Protein AF-A0A1Z8VVS9-F1 (afdb_monomer)

Mean predicted aligned error: 5.27 Å

pLDDT: mean 84.14, std 7.89, range [54.28, 93.44]

Nearest PDB structures (foldseek):
  7ld0-assembly1_A  TM=5.505E-01  e=6.808E-02  Homo sapiens
  7cs7-assembly3_E  TM=4.249E-01  e=2.122E-01  Isatis tinctoria
  7cs6-assembly2_F  TM=3.801E-01  e=6.616E-01  Isatis tinctoria
  7o1s-assembly1_A  TM=5.702E-01  e=3.210E+00  Thermotoga maritima MSB8
  3iix-assembly1_A  TM=5.696E-01  e=4.689E+00  Thermotoga maritima MSB8

Solvent-accessible surface area (backbone atoms only — not com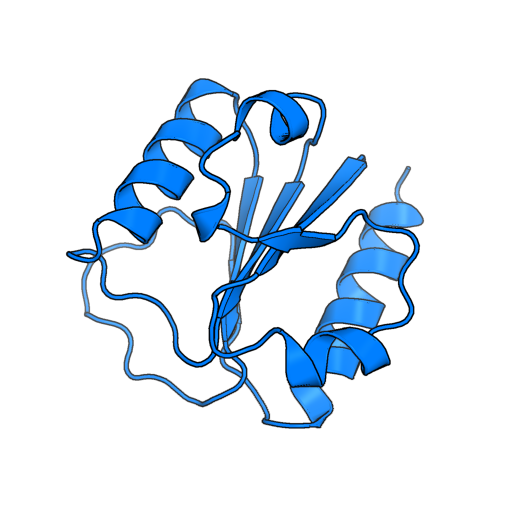parable to full-atom values): 6448 Å² total; per-residue (Å²): 83,42,55,35,37,36,31,36,85,85,34,61,80,65,52,74,73,42,80,69,90,54,54,74,45,56,61,85,71,71,66,62,75,82,53,68,85,30,50,32,38,37,41,39,27,45,46,68,74,53,86,83,37,69,67,54,48,51,52,50,55,51,27,62,76,64,72,26,46,37,34,40,35,14,30,34,72,57,87,75,68,95,65,85,76,90,47,84,40,77,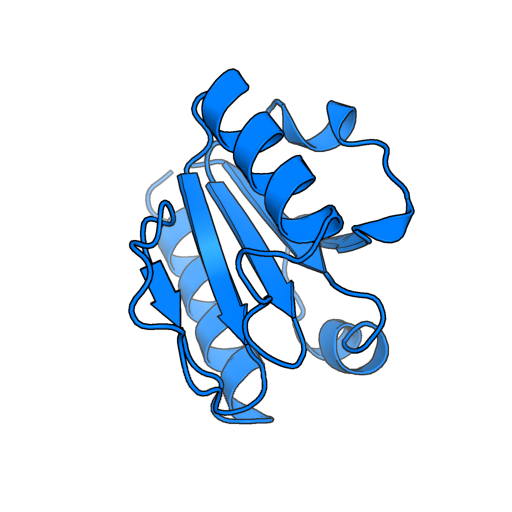43,70,18,60,48,84,52,30,46,57,53,51,43,50,52,54,52,55,48,51,67,70,91

Sequence (113 aa):
MSIAVLIGKNVKGDIT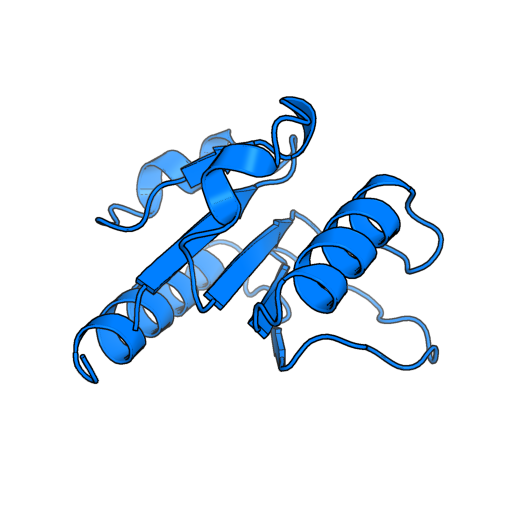KLKTNAPILEIEKKDFSKFKTYSVLILLTKKILSRKNTDYKKVLLFTKKNNIKLIEVAFEKSNISQEKSFSEAIIHGFESNTLKVIKKIIRDLEIYK

Foldseek 3Di:
DAEAEEEEPVCVVVVVPLPDPHHYYYLVVVPCVVCLPGQEYEYEYQEFDAPPDPSVVVVVVSCVVSVHAYEYEHQAAYDHDPDDDPHPYYHHHPHNCSSVVVSVVRVVVVVVD

Secondary structure (DSSP, 8-state):
--EEEEE-GGGHHHHTTS--SS-EEEGGG--GGGGTT-SEEEEEESSPPPTT-HHHHHHHHHHHHTT-EEEEEESS--PPPSSPP-SSEEE---GGGHHHHHHHHHHHHHHT-

Radius of gyration: 12.96 Å; Cα contacts (8 Å, |Δi|>4): 184; chains: 1; bounding box: 32×28×30 Å

Structure (mmCIF, N/CA/C/O backbone):
data_AF-A0A1Z8VVS9-F1
#
_entry.id   AF-A0A1Z8VVS9-F1
#
loop_
_atom_site.group_PDB
_atom_site.id
_atom_site.type_symbol
_atom_site.label_atom_id
_atom_site.label_alt_id
_atom_site.label_comp_id
_atom_site.label_asym_id
_atom_site.label_entity_id
_atom_site.label_seq_id
_atom_site.pdbx_PDB_ins_code
_atom_site.Cartn_x
_atom_site.Cartn_y
_atom_site.Cartn_z
_atom_site.occupancy
_atom_site.B_iso_or_equiv
_atom_site.auth_seq_id
_atom_site.auth_comp_id
_atom_site.auth_asym_id
_atom_site.auth_atom_id
_atom_site.pdbx_PDB_model_num
ATOM 1 N N . MET A 1 1 ? -14.051 -9.143 -3.418 1.00 77.56 1 MET A N 1
ATOM 2 C CA . MET A 1 1 ? -13.414 -8.169 -2.489 1.00 77.56 1 MET A CA 1
ATOM 3 C C . MET A 1 1 ? -13.380 -6.750 -3.074 1.00 77.56 1 MET A C 1
ATOM 5 O O . MET A 1 1 ? -13.346 -6.604 -4.292 1.00 77.56 1 MET A O 1
ATOM 9 N N . SER A 1 2 ? -13.401 -5.706 -2.234 1.00 87.31 2 SER A N 1
ATOM 10 C CA . SER A 1 2 ? -13.219 -4.293 -2.631 1.00 87.31 2 SER A CA 1
ATOM 11 C C . SER A 1 2 ? -11.788 -3.826 -2.331 1.00 87.31 2 SER A C 1
ATOM 13 O O . SER A 1 2 ? -11.267 -4.078 -1.239 1.00 87.31 2 SER A O 1
ATOM 15 N N . ILE A 1 3 ? -11.147 -3.162 -3.300 1.00 90.31 3 ILE A N 1
ATOM 16 C CA . ILE A 1 3 ? -9.721 -2.798 -3.257 1.00 90.31 3 ILE A CA 1
ATOM 17 C C . ILE A 1 3 ? -9.557 -1.307 -3.532 1.00 90.31 3 ILE A C 1
ATOM 19 O O . ILE A 1 3 ? -10.179 -0.790 -4.456 1.00 90.31 3 ILE A O 1
ATOM 23 N N . ALA A 1 4 ? -8.694 -0.638 -2.773 1.00 90.81 4 ALA A N 1
ATOM 24 C CA . ALA A 1 4 ? -8.240 0.718 -3.067 1.00 90.81 4 ALA A CA 1
ATOM 25 C C . ALA A 1 4 ? -6.709 0.782 -3.114 1.00 90.81 4 ALA A C 1
ATOM 27 O O . ALA A 1 4 ? -6.017 0.043 -2.406 1.00 90.81 4 ALA A O 1
ATOM 28 N N . VAL A 1 5 ? -6.178 1.689 -3.934 1.00 90.94 5 VAL A N 1
ATOM 29 C CA . VAL A 1 5 ? -4.741 1.956 -4.037 1.00 90.94 5 VAL A CA 1
ATOM 30 C C . VAL A 1 5 ? -4.438 3.298 -3.384 1.00 90.94 5 VAL A C 1
ATOM 32 O O . VAL A 1 5 ? -4.951 4.340 -3.790 1.00 90.94 5 VAL A O 1
ATOM 35 N N . LEU A 1 6 ? -3.577 3.277 -2.374 1.00 90.62 6 LEU A N 1
ATOM 36 C CA . LEU A 1 6 ? -3.066 4.457 -1.697 1.00 90.62 6 LEU A CA 1
ATOM 37 C C . LEU A 1 6 ? -1.651 4.745 -2.192 1.00 90.62 6 LEU A C 1
ATOM 39 O O . LEU A 1 6 ? -0.763 3.917 -2.020 1.00 90.62 6 LEU A O 1
ATOM 43 N N . ILE A 1 7 ? -1.420 5.914 -2.781 1.00 90.31 7 ILE A N 1
ATOM 44 C CA . ILE A 1 7 ? -0.116 6.287 -3.333 1.00 90.31 7 ILE A CA 1
ATOM 45 C C . ILE A 1 7 ? 0.618 7.299 -2.456 1.00 90.31 7 ILE A C 1
ATOM 47 O O . ILE A 1 7 ? 0.037 8.259 -1.940 1.00 90.31 7 ILE A O 1
ATOM 51 N N . GLY A 1 8 ? 1.929 7.102 -2.329 1.00 85.12 8 GLY A N 1
ATOM 52 C CA . GLY A 1 8 ? 2.845 8.127 -1.843 1.00 85.12 8 GLY A CA 1
ATOM 53 C C . GLY A 1 8 ? 3.091 9.220 -2.889 1.00 85.12 8 GLY A C 1
ATOM 54 O O . GLY A 1 8 ? 2.991 8.983 -4.094 1.00 85.12 8 GLY A O 1
ATOM 55 N N . LYS A 1 9 ? 3.489 10.415 -2.434 1.00 76.25 9 LYS A N 1
ATOM 56 C CA . LYS A 1 9 ? 3.793 11.587 -3.284 1.00 76.25 9 LYS A CA 1
ATOM 57 C C . LYS A 1 9 ? 4.723 11.265 -4.457 1.00 76.25 9 LYS A C 1
ATOM 59 O O . LYS A 1 9 ? 4.499 11.680 -5.589 1.00 76.25 9 LYS A O 1
ATOM 64 N N . ASN A 1 10 ? 5.743 10.461 -4.176 1.00 75.69 10 ASN A N 1
ATOM 65 C CA . ASN A 1 10 ? 6.864 10.199 -5.076 1.00 75.69 10 ASN A CA 1
ATOM 66 C C . ASN A 1 10 ? 6.543 9.208 -6.205 1.00 75.69 10 ASN A C 1
ATOM 68 O O . ASN A 1 10 ? 7.458 8.776 -6.895 1.00 75.69 10 ASN A O 1
ATOM 72 N N . VAL A 1 11 ? 5.278 8.808 -6.355 1.00 80.56 11 VAL A N 1
ATOM 73 C CA . VAL A 1 11 ? 4.854 7.747 -7.284 1.00 80.56 11 VAL A CA 1
ATOM 74 C C . VAL A 1 11 ? 3.687 8.165 -8.180 1.00 80.56 11 VAL A C 1
ATOM 76 O O . VAL A 1 11 ? 3.191 7.392 -9.000 1.00 80.56 11 VAL A O 1
ATOM 79 N N . LYS A 1 12 ? 3.231 9.413 -8.033 1.00 73.94 12 LYS A N 1
ATOM 80 C CA . LYS A 1 12 ? 2.061 9.949 -8.731 1.00 73.94 12 LYS A CA 1
ATOM 81 C C . LYS A 1 12 ? 2.244 10.014 -10.250 1.00 73.94 12 LYS A C 1
ATOM 83 O O . LYS A 1 12 ? 1.276 9.828 -10.974 1.00 73.94 12 LYS A O 1
ATOM 88 N N . GLY A 1 13 ? 3.465 10.236 -10.739 1.00 71.12 13 GLY A N 1
ATOM 89 C CA . GLY A 1 13 ? 3.751 10.232 -12.179 1.00 71.12 13 GLY A CA 1
ATOM 90 C C . GLY A 1 13 ? 3.572 8.847 -12.806 1.00 71.12 13 GLY A C 1
ATOM 91 O O . GLY A 1 13 ? 2.919 8.705 -13.841 1.00 71.12 13 GLY A O 1
ATOM 92 N N . ASP A 1 14 ? 4.075 7.810 -12.135 1.00 75.62 14 ASP A N 1
ATOM 93 C CA . ASP A 1 14 ? 4.062 6.435 -12.643 1.00 75.62 14 ASP A CA 1
ATOM 94 C C . ASP A 1 14 ? 2.675 5.788 -12.592 1.00 75.62 14 ASP A C 1
ATOM 96 O O . ASP A 1 14 ? 2.348 4.948 -13.433 1.00 75.62 14 ASP A O 1
ATOM 100 N N . ILE A 1 15 ? 1.819 6.209 -11.652 1.00 79.06 15 ILE A N 1
ATOM 101 C CA . ILE A 1 15 ? 0.499 5.595 -11.453 1.00 79.06 15 ILE A CA 1
ATOM 102 C C . ILE A 1 15 ? -0.451 5.775 -12.638 1.00 79.06 15 ILE A C 1
ATOM 104 O O . ILE A 1 15 ? -1.330 4.942 -12.854 1.00 79.06 15 ILE A O 1
ATOM 108 N N . THR A 1 16 ? -0.254 6.824 -13.440 1.00 71.69 16 THR A N 1
ATOM 109 C CA . THR A 1 16 ? -1.054 7.100 -14.646 1.00 71.69 16 THR A CA 1
ATOM 110 C C . THR A 1 16 ? -1.047 5.921 -15.627 1.00 71.69 16 THR A C 1
ATOM 112 O O . THR A 1 16 ? -2.005 5.710 -16.370 1.00 71.69 16 THR A O 1
ATOM 115 N N . LYS A 1 17 ? -0.002 5.085 -15.577 1.00 76.44 17 LYS A N 1
ATOM 116 C CA . LYS A 1 17 ? 0.171 3.895 -16.418 1.00 76.44 17 LYS A CA 1
ATOM 117 C C . LYS A 1 17 ? -0.520 2.640 -15.866 1.00 76.44 17 LYS A C 1
ATOM 119 O O . LYS A 1 17 ? -0.645 1.664 -16.604 1.00 76.44 17 LYS A O 1
ATOM 124 N N . LEU A 1 18 ? -0.980 2.636 -14.607 1.00 80.56 18 LEU A N 1
ATOM 125 C CA . LEU A 1 18 ? -1.537 1.444 -13.951 1.00 80.56 18 LEU A CA 1
ATOM 126 C C . LEU A 1 18 ? -2.840 0.956 -14.613 1.00 80.56 18 LEU A C 1
ATOM 128 O O . LEU A 1 18 ? -3.075 -0.250 -14.632 1.00 80.56 18 LEU A O 1
ATOM 132 N N . LYS A 1 19 ? -3.644 1.867 -15.195 1.00 78.00 19 LYS A N 1
ATOM 133 C CA . LYS A 1 19 ? -4.925 1.583 -15.882 1.00 78.00 19 LYS A CA 1
ATOM 134 C C . LYS A 1 19 ? -5.751 0.515 -15.140 1.00 78.00 19 LYS A C 1
ATOM 136 O O . LYS A 1 19 ? -5.849 -0.627 -15.595 1.00 78.00 19 LYS A O 1
ATOM 141 N N . THR A 1 20 ? -6.285 0.896 -13.981 1.00 81.38 20 THR A N 1
ATOM 142 C CA . THR A 1 20 ? -7.052 0.033 -13.072 1.00 81.38 20 THR A CA 1
ATOM 143 C C . THR A 1 20 ? -8.410 0.651 -12.744 1.00 81.38 20 THR A C 1
ATOM 145 O O . THR A 1 20 ? -8.538 1.874 -12.741 1.00 81.38 20 THR A O 1
ATOM 148 N N . ASN A 1 21 ? -9.397 -0.197 -12.448 1.00 81.31 21 ASN A N 1
ATOM 149 C CA . ASN A 1 21 ? -10.713 0.218 -11.955 1.00 81.31 21 ASN A CA 1
ATOM 150 C C . ASN A 1 21 ? -10.706 0.484 -10.442 1.00 81.31 21 ASN A C 1
ATOM 152 O O . ASN A 1 21 ? -11.637 1.094 -9.919 1.00 81.31 21 ASN A O 1
ATOM 156 N N . ALA A 1 22 ? -9.656 0.049 -9.738 1.00 86.19 22 ALA A N 1
ATOM 157 C CA . ALA A 1 22 ? -9.501 0.345 -8.325 1.00 86.19 22 ALA A CA 1
ATOM 158 C C . ALA A 1 22 ? -9.253 1.852 -8.122 1.00 86.19 22 ALA A C 1
ATOM 160 O O . ALA A 1 22 ? -8.392 2.431 -8.793 1.00 86.19 22 ALA A O 1
ATOM 161 N N . PRO A 1 23 ? -9.951 2.497 -7.178 1.00 87.25 23 PRO A N 1
ATOM 162 C CA . PRO A 1 23 ? -9.749 3.903 -6.884 1.00 87.25 23 PRO A CA 1
ATOM 163 C C . PRO A 1 23 ? -8.336 4.149 -6.363 1.00 87.25 23 PRO A C 1
ATOM 165 O O . PRO A 1 23 ? -7.845 3.453 -5.470 1.00 87.25 23 PRO A O 1
ATOM 168 N N . ILE A 1 24 ? -7.701 5.174 -6.927 1.00 87.31 24 ILE A N 1
ATOM 169 C CA . ILE A 1 24 ? -6.361 5.626 -6.565 1.00 87.31 24 ILE A CA 1
ATOM 170 C C . ILE A 1 24 ? -6.489 6.920 -5.770 1.00 87.31 24 ILE A C 1
ATOM 172 O O . ILE A 1 24 ? -7.095 7.888 -6.233 1.00 87.31 24 ILE A O 1
ATOM 176 N N . LEU A 1 25 ? -5.885 6.957 -4.587 1.00 83.69 25 LEU A N 1
ATOM 177 C CA . LEU A 1 25 ? -5.905 8.117 -3.704 1.00 83.69 25 LEU A CA 1
ATOM 178 C C . LEU A 1 25 ? -4.511 8.415 -3.153 1.00 83.69 25 LEU A C 1
ATOM 180 O O . LEU A 1 25 ? -3.707 7.518 -2.938 1.00 83.69 25 LEU A O 1
ATOM 184 N N . GLU A 1 26 ? -4.231 9.688 -2.894 1.00 85.00 26 GLU A N 1
ATOM 185 C CA . GLU A 1 26 ? -2.949 10.145 -2.350 1.00 85.00 26 GLU A CA 1
ATOM 186 C C . GLU A 1 26 ? -2.969 10.157 -0.819 1.00 85.00 26 GLU A C 1
ATOM 188 O O . GLU A 1 26 ? -3.887 10.715 -0.213 1.00 85.00 26 GLU A O 1
ATOM 193 N N . ILE A 1 27 ? -1.914 9.624 -0.193 1.00 81.38 27 ILE A N 1
ATOM 194 C CA . ILE A 1 27 ? -1.755 9.592 1.272 1.00 81.38 27 ILE A CA 1
ATOM 195 C C . ILE A 1 27 ? -1.774 10.990 1.912 1.00 81.38 27 ILE A C 1
ATOM 197 O O . ILE A 1 27 ? -2.263 11.166 3.028 1.00 81.38 27 ILE A O 1
ATOM 201 N N . GLU A 1 28 ? -1.308 12.006 1.180 1.00 73.31 28 GLU A N 1
ATOM 202 C CA . GLU A 1 28 ? -1.209 13.394 1.649 1.00 73.31 28 GLU A CA 1
ATOM 203 C C . GLU A 1 28 ? -2.569 14.070 1.830 1.00 73.31 28 GLU A C 1
ATOM 205 O O . GLU A 1 28 ? -2.689 14.996 2.632 1.00 73.31 28 GLU A O 1
ATOM 210 N N . LYS A 1 29 ? -3.611 13.587 1.140 1.00 73.69 29 LYS A N 1
ATOM 211 C CA . LYS A 1 29 ? -4.955 14.163 1.253 1.00 73.69 29 LYS A CA 1
ATOM 212 C C . LYS A 1 29 ? -5.591 13.900 2.622 1.00 73.69 29 LYS A C 1
ATOM 214 O O . LYS A 1 29 ? -6.618 14.505 2.901 1.00 73.69 29 LYS A O 1
ATOM 219 N N . LYS A 1 30 ? -4.984 13.041 3.466 1.00 67.44 30 LYS A N 1
ATOM 220 C CA . LYS A 1 30 ? -5.314 12.736 4.882 1.00 67.44 30 LYS A CA 1
ATOM 221 C C . LYS A 1 30 ? -6.771 12.356 5.183 1.00 67.44 30 LYS A C 1
ATOM 223 O O . LYS A 1 30 ? -7.093 12.027 6.321 1.00 67.44 30 LYS A O 1
ATOM 228 N N . ASP A 1 31 ? -7.636 12.338 4.182 1.00 76.25 31 ASP A N 1
ATOM 229 C CA . ASP A 1 31 ? -9.020 11.924 4.286 1.00 76.25 31 ASP A CA 1
ATOM 230 C C . ASP A 1 31 ? -9.117 10.409 4.110 1.00 76.25 31 ASP A C 1
ATOM 232 O O . ASP A 1 31 ? -9.428 9.886 3.037 1.00 76.25 31 ASP A O 1
ATOM 236 N N . PHE A 1 32 ? -8.817 9.690 5.195 1.00 76.69 32 PHE A N 1
ATOM 237 C CA . PHE A 1 32 ? -8.914 8.237 5.196 1.00 76.69 32 PHE A CA 1
ATOM 238 C C . PHE A 1 32 ? -10.367 7.727 5.263 1.00 76.69 32 PHE A C 1
ATOM 240 O O . PHE A 1 32 ? -10.615 6.529 5.140 1.00 76.69 32 PHE A O 1
ATOM 247 N N . SER A 1 33 ? -11.355 8.609 5.450 1.00 78.31 33 SER A N 1
ATOM 248 C CA . SER A 1 33 ? -12.759 8.201 5.588 1.00 78.31 33 SER A CA 1
ATOM 249 C C . SER A 1 33 ? -13.269 7.462 4.348 1.00 78.31 33 SER A C 1
ATOM 251 O O . SER A 1 33 ? -14.015 6.489 4.468 1.00 78.31 33 SER A O 1
ATOM 253 N N . LYS A 1 34 ? -12.758 7.850 3.176 1.00 77.75 34 LYS A N 1
ATOM 254 C CA . LYS A 1 34 ? -13.073 7.255 1.878 1.00 77.75 34 LYS A CA 1
ATOM 255 C C . LYS A 1 34 ? -12.635 5.802 1.748 1.00 77.75 34 LYS A C 1
ATOM 257 O O . LYS A 1 34 ? -13.155 5.126 0.877 1.00 77.75 34 LYS A O 1
ATOM 262 N N . PHE A 1 35 ? -11.729 5.303 2.593 1.00 80.06 35 PHE A N 1
ATOM 263 C CA . PHE A 1 35 ? -11.231 3.925 2.497 1.00 80.06 35 PHE A CA 1
ATOM 264 C C . PHE A 1 35 ? -11.974 2.930 3.398 1.00 80.06 35 PHE A C 1
ATOM 266 O O . PHE A 1 35 ? -11.696 1.737 3.331 1.00 80.06 35 PHE A O 1
ATOM 273 N N . LYS A 1 36 ? -12.911 3.385 4.242 1.00 82.31 36 LYS A N 1
ATOM 274 C CA . LYS A 1 36 ? -13.575 2.522 5.239 1.00 82.31 36 LYS A CA 1
ATOM 275 C C . LYS A 1 36 ? -14.381 1.374 4.628 1.00 82.31 36 LYS A C 1
ATOM 277 O O . LYS A 1 36 ? -14.605 0.374 5.292 1.00 82.31 36 LYS A O 1
ATOM 282 N N . THR A 1 37 ? -14.826 1.523 3.384 1.00 86.12 37 THR A N 1
ATOM 283 C CA . THR A 1 37 ? -15.631 0.525 2.667 1.00 86.12 37 THR A CA 1
ATOM 284 C C . THR A 1 37 ? -14.784 -0.515 1.922 1.00 86.12 37 THR A C 1
ATOM 286 O O . THR A 1 37 ? -15.334 -1.428 1.300 1.00 86.12 37 THR A O 1
ATOM 289 N N . TYR A 1 38 ? -13.451 -0.396 1.959 1.00 89.38 38 TYR A N 1
ATOM 290 C CA . TYR A 1 38 ? -12.547 -1.285 1.232 1.00 89.38 38 TYR A CA 1
ATOM 291 C C . TYR A 1 38 ? -12.010 -2.388 2.132 1.00 89.38 38 TYR A C 1
ATOM 293 O O . TYR A 1 38 ? -11.504 -2.127 3.215 1.00 89.38 38 TYR A O 1
ATOM 301 N N . SER A 1 39 ? -12.073 -3.626 1.646 1.00 90.88 39 SER A N 1
ATOM 302 C CA . SER A 1 39 ? -11.532 -4.794 2.353 1.00 90.88 39 SER A CA 1
ATOM 303 C C . SER A 1 39 ? -10.005 -4.908 2.266 1.00 90.88 39 SER A C 1
ATOM 305 O O . SER A 1 39 ? -9.375 -5.496 3.146 1.00 90.88 39 SER A O 1
ATOM 307 N N . VAL A 1 40 ? -9.405 -4.350 1.207 1.00 92.31 40 VAL A N 1
ATOM 308 C CA . VAL A 1 40 ? -7.961 -4.390 0.945 1.00 92.31 40 VAL A CA 1
ATOM 309 C C . VAL A 1 40 ? -7.465 -3.003 0.551 1.00 92.31 40 VAL A C 1
ATOM 311 O O . VAL A 1 40 ? -8.049 -2.340 -0.310 1.00 92.31 40 VAL A O 1
ATOM 314 N N . LEU A 1 41 ? -6.350 -2.590 1.147 1.00 92.88 41 LEU A N 1
ATOM 315 C CA . LEU A 1 41 ? -5.624 -1.377 0.804 1.00 92.88 41 LEU A CA 1
ATOM 316 C C . LEU A 1 41 ? -4.227 -1.739 0.295 1.00 92.88 41 LEU A C 1
ATOM 318 O O . LEU A 1 41 ? -3.444 -2.372 1.004 1.00 92.88 41 LEU A O 1
ATOM 322 N N . ILE A 1 42 ? -3.905 -1.302 -0.920 1.00 92.88 42 ILE A N 1
ATOM 323 C CA . ILE A 1 42 ? -2.560 -1.418 -1.487 1.00 92.88 42 ILE A CA 1
ATOM 324 C C . ILE A 1 42 ? -1.843 -0.089 -1.260 1.00 92.88 42 ILE A C 1
ATOM 326 O O . ILE A 1 42 ? -2.185 0.909 -1.891 1.00 92.88 42 ILE A O 1
ATOM 330 N N . LEU A 1 43 ? -0.855 -0.063 -0.367 1.00 92.44 43 LEU A N 1
ATOM 331 C CA . LEU A 1 43 ? 0.016 1.089 -0.162 1.00 92.44 43 LEU A CA 1
ATOM 332 C C . LEU A 1 43 ? 1.182 1.021 -1.144 1.00 92.44 43 LEU A C 1
ATOM 334 O O . LEU A 1 43 ? 2.063 0.175 -1.015 1.00 92.44 43 LEU A O 1
ATOM 338 N N . LEU A 1 44 ? 1.189 1.940 -2.099 1.00 91.12 44 LEU A N 1
ATOM 339 C CA . LEU A 1 44 ? 2.178 2.024 -3.155 1.00 91.12 44 LEU A CA 1
ATOM 340 C C . LEU A 1 44 ? 3.106 3.219 -2.951 1.00 91.12 44 LEU A C 1
ATOM 342 O O . LEU A 1 44 ? 2.698 4.383 -3.016 1.00 91.12 44 LEU A O 1
ATOM 346 N N . THR A 1 45 ? 4.382 2.932 -2.734 1.00 90.81 45 THR A N 1
ATOM 347 C CA . THR A 1 45 ? 5.418 3.936 -2.483 1.00 90.81 45 THR A CA 1
ATOM 348 C C . THR A 1 45 ? 6.638 3.711 -3.373 1.00 90.81 45 THR A C 1
ATOM 350 O O . THR A 1 45 ? 6.779 2.687 -4.033 1.00 90.81 45 THR A O 1
ATOM 353 N N . LYS A 1 46 ? 7.546 4.690 -3.428 1.00 89.19 46 LYS A N 1
ATOM 354 C CA . LYS A 1 46 ? 8.804 4.533 -4.173 1.00 89.19 46 LYS A CA 1
ATOM 355 C C . LYS A 1 46 ? 9.678 3.451 -3.530 1.00 89.19 46 LYS A C 1
ATOM 357 O O . LYS A 1 46 ? 10.087 2.508 -4.191 1.00 89.19 46 LYS A O 1
ATOM 362 N N . LYS A 1 47 ? 9.874 3.558 -2.216 1.00 90.25 47 LYS A N 1
ATOM 363 C CA . LYS A 1 47 ? 10.524 2.569 -1.347 1.00 90.25 47 LYS A CA 1
ATOM 364 C C . LYS A 1 47 ? 9.578 2.179 -0.222 1.00 90.25 47 LYS A C 1
ATOM 366 O O . LYS A 1 47 ? 8.706 2.980 0.127 1.00 90.25 47 LYS A O 1
ATOM 371 N N . ILE A 1 48 ? 9.762 0.998 0.364 1.00 90.12 48 ILE A N 1
ATOM 372 C CA . ILE A 1 48 ? 8.996 0.582 1.548 1.00 90.12 48 ILE A CA 1
ATOM 373 C C . ILE A 1 48 ? 9.205 1.621 2.651 1.00 90.12 48 ILE A C 1
ATOM 375 O O . ILE A 1 48 ? 10.336 2.028 2.929 1.00 90.12 48 ILE A O 1
ATOM 379 N N . LEU A 1 49 ? 8.108 2.101 3.239 1.00 88.50 49 LEU A N 1
ATOM 380 C CA . LEU A 1 49 ? 8.186 3.139 4.258 1.00 88.50 49 LEU A CA 1
ATOM 381 C C . LEU A 1 49 ? 8.793 2.569 5.541 1.00 88.50 49 LEU A C 1
ATOM 383 O O . LEU A 1 49 ? 8.409 1.500 6.018 1.00 88.50 49 LEU A O 1
ATOM 387 N N . SER A 1 50 ? 9.714 3.329 6.137 1.00 87.88 50 SER A N 1
ATOM 388 C CA . SER A 1 50 ? 10.231 3.024 7.471 1.00 87.88 50 SER A CA 1
ATOM 389 C C . SER A 1 50 ? 9.080 2.909 8.471 1.00 87.88 50 SER A C 1
ATOM 391 O O . SER A 1 50 ? 8.143 3.707 8.438 1.00 87.88 50 SER A O 1
ATOM 393 N N . ARG A 1 51 ? 9.182 1.992 9.436 1.00 88.12 51 ARG A N 1
ATOM 394 C CA . ARG A 1 51 ? 8.172 1.852 10.498 1.00 88.12 51 ARG A CA 1
ATOM 395 C C . ARG A 1 51 ? 8.094 3.082 11.408 1.00 88.12 51 ARG A C 1
ATOM 397 O O . ARG A 1 51 ? 7.076 3.310 12.061 1.00 88.12 51 ARG A O 1
ATOM 404 N N . LYS A 1 52 ? 9.133 3.928 11.405 1.00 87.81 52 LYS A N 1
ATOM 405 C CA . LYS A 1 52 ? 9.145 5.233 12.083 1.00 87.81 52 LYS A CA 1
ATOM 406 C C . LYS A 1 52 ? 8.396 6.325 11.306 1.00 87.81 52 LYS A C 1
ATOM 408 O O . LYS A 1 52 ? 8.052 7.338 11.910 1.00 87.81 52 LYS A O 1
ATOM 413 N N . ASN A 1 53 ? 8.114 6.124 10.015 1.00 88.38 53 ASN A N 1
ATOM 414 C CA . ASN A 1 53 ? 7.420 7.098 9.173 1.00 88.38 53 ASN A CA 1
ATOM 415 C C . ASN A 1 53 ? 6.000 7.371 9.702 1.00 88.38 53 ASN A C 1
ATOM 417 O O . ASN A 1 53 ? 5.228 6.454 9.993 1.00 88.38 53 ASN A O 1
ATOM 421 N N . THR A 1 54 ? 5.658 8.650 9.839 1.00 88.56 54 THR A N 1
ATOM 422 C CA . THR A 1 54 ? 4.385 9.097 10.416 1.00 88.56 54 THR A CA 1
ATOM 423 C C . THR A 1 54 ? 3.186 8.723 9.554 1.00 88.56 54 THR A C 1
ATOM 425 O O . THR A 1 54 ? 2.143 8.364 10.098 1.00 88.56 54 THR A O 1
ATOM 428 N N . ASP A 1 55 ? 3.316 8.756 8.232 1.00 87.94 55 ASP A N 1
ATOM 429 C CA . ASP A 1 55 ? 2.227 8.400 7.325 1.00 87.94 55 ASP A CA 1
ATOM 430 C C . ASP A 1 55 ? 2.004 6.888 7.282 1.00 87.94 55 ASP A C 1
ATOM 432 O O . ASP A 1 55 ? 0.856 6.451 7.336 1.00 87.94 55 ASP A O 1
ATOM 436 N N . TYR A 1 56 ? 3.074 6.086 7.336 1.00 88.94 56 TYR A N 1
ATOM 437 C CA . TYR A 1 56 ? 2.954 4.637 7.534 1.00 88.94 56 TYR A CA 1
ATOM 438 C C . TYR A 1 56 ? 2.183 4.307 8.819 1.00 88.94 56 TYR A C 1
ATOM 440 O O . TYR A 1 56 ? 1.226 3.534 8.788 1.00 88.94 56 TYR A O 1
ATOM 448 N N . LYS A 1 57 ? 2.540 4.938 9.946 1.00 90.00 57 LYS A N 1
ATOM 449 C CA . LYS A 1 57 ? 1.843 4.729 11.226 1.00 90.00 57 LYS A CA 1
ATOM 450 C C . LYS A 1 57 ? 0.357 5.081 11.142 1.00 90.00 57 LYS A C 1
ATOM 452 O O . LYS A 1 57 ? -0.463 4.344 11.682 1.00 90.00 57 LYS A O 1
ATOM 457 N N . LYS A 1 58 ? -0.003 6.171 10.456 1.00 89.88 58 LYS A N 1
ATOM 458 C CA . LYS A 1 58 ? -1.412 6.557 10.255 1.00 89.88 58 LYS A CA 1
ATOM 459 C C . LYS A 1 58 ? -2.168 5.529 9.425 1.00 89.88 58 LYS A C 1
ATOM 461 O O . LYS A 1 58 ? -3.257 5.131 9.829 1.00 89.88 58 LYS A O 1
ATOM 466 N N . VAL A 1 59 ? -1.590 5.090 8.305 1.00 90.69 59 VAL A N 1
ATOM 467 C CA . VAL A 1 59 ? -2.192 4.053 7.454 1.00 90.69 59 VAL A CA 1
ATOM 468 C C . VAL A 1 59 ? -2.401 2.782 8.260 1.00 90.69 59 VAL A C 1
ATOM 470 O O . VAL A 1 59 ? -3.501 2.248 8.265 1.00 90.69 59 VAL A O 1
ATOM 473 N N . LEU A 1 60 ? -1.388 2.357 9.012 1.00 90.75 60 LEU A N 1
ATOM 474 C CA . LEU A 1 60 ? -1.458 1.156 9.830 1.00 90.75 60 LEU A CA 1
ATOM 475 C C . LEU A 1 60 ? -2.533 1.236 10.924 1.00 90.75 60 LEU A C 1
ATOM 477 O O . LEU A 1 60 ? -3.283 0.285 11.133 1.00 90.75 60 LEU A O 1
ATOM 481 N N . LEU A 1 61 ? -2.607 2.357 11.644 1.00 90.56 61 LEU A N 1
ATOM 482 C CA . LEU A 1 61 ? -3.643 2.571 12.659 1.00 90.56 61 LEU A CA 1
ATOM 483 C C . LEU A 1 61 ? -5.036 2.548 12.027 1.00 90.56 61 LEU A C 1
ATOM 485 O O . LEU A 1 61 ? -5.958 1.944 12.576 1.00 90.56 61 LEU A O 1
ATOM 489 N N . PHE A 1 62 ? -5.179 3.181 10.863 1.00 91.00 62 PHE A N 1
ATOM 490 C CA . PHE A 1 62 ? -6.432 3.212 10.128 1.00 91.00 62 PHE A CA 1
ATOM 491 C C . PHE A 1 62 ? -6.855 1.817 9.654 1.00 91.00 62 PHE A C 1
ATOM 493 O O . PHE A 1 62 ? -8.000 1.426 9.886 1.00 91.00 62 PHE A O 1
ATOM 500 N N . THR A 1 63 ? -5.956 1.049 9.035 1.00 91.94 63 THR A N 1
ATOM 501 C CA . THR A 1 63 ? -6.282 -0.286 8.523 1.00 91.94 63 THR A CA 1
ATOM 502 C C . THR A 1 63 ? -6.630 -1.246 9.652 1.00 91.94 63 THR A C 1
ATOM 504 O O . THR A 1 63 ? -7.662 -1.908 9.578 1.00 91.94 63 THR A O 1
ATOM 507 N N . LYS A 1 64 ? -5.869 -1.233 10.755 1.00 91.12 64 LYS A N 1
ATOM 508 C CA . LYS A 1 64 ? -6.180 -2.031 11.954 1.00 91.12 64 LYS A CA 1
ATOM 509 C C . LYS A 1 64 ? -7.546 -1.693 12.544 1.00 91.12 64 LYS A C 1
ATOM 511 O O . LYS A 1 64 ? -8.328 -2.595 12.818 1.00 91.12 64 LYS A O 1
ATOM 516 N N . LYS A 1 65 ? -7.856 -0.402 12.710 1.00 92.31 65 LYS A N 1
ATOM 517 C CA . LYS A 1 65 ? -9.130 0.045 13.298 1.00 92.31 65 LYS A CA 1
ATOM 518 C C . LYS A 1 65 ? -10.350 -0.407 12.489 1.00 92.31 65 LYS A C 1
ATOM 520 O O . LYS A 1 65 ? -11.406 -0.620 13.070 1.00 92.31 65 LYS A O 1
ATOM 525 N N . ASN A 1 66 ? -10.216 -0.516 11.169 1.00 90.88 66 ASN A N 1
ATOM 526 C CA . ASN A 1 66 ? -11.324 -0.839 10.268 1.00 90.88 66 ASN A CA 1
ATOM 527 C C . ASN A 1 66 ? -11.247 -2.276 9.716 1.00 90.88 66 ASN A C 1
ATOM 529 O O . ASN A 1 66 ? -11.978 -2.597 8.787 1.00 90.88 66 ASN A O 1
ATOM 533 N N . ASN A 1 67 ? -10.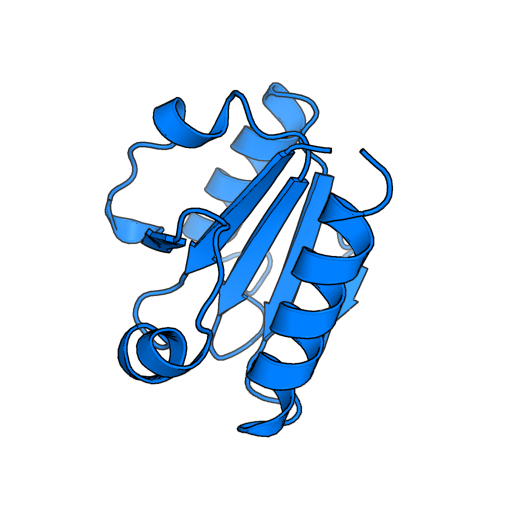369 -3.129 10.264 1.00 91.06 67 ASN A N 1
ATOM 534 C CA . ASN A 1 67 ? -10.145 -4.505 9.805 1.00 91.06 67 ASN A CA 1
ATOM 535 C C . ASN A 1 67 ? -9.849 -4.618 8.291 1.00 91.06 67 ASN A C 1
ATOM 537 O O . ASN A 1 67 ? -10.354 -5.497 7.594 1.00 91.06 67 ASN A O 1
ATOM 541 N N . ILE A 1 68 ? -9.043 -3.689 7.773 1.00 92.06 68 ILE A N 1
ATOM 542 C CA . ILE A 1 68 ? -8.654 -3.626 6.361 1.00 92.06 68 ILE A CA 1
ATOM 543 C C . ILE A 1 68 ? -7.307 -4.322 6.194 1.00 92.06 68 ILE A C 1
ATOM 545 O O . ILE A 1 68 ? -6.343 -3.998 6.891 1.00 92.06 68 ILE A O 1
ATOM 549 N N . LYS A 1 69 ? -7.210 -5.233 5.226 1.00 93.06 69 LYS A N 1
ATOM 550 C CA . LYS A 1 69 ? -5.942 -5.883 4.880 1.00 93.06 69 LYS A CA 1
ATOM 551 C C . LYS A 1 69 ? -5.010 -4.886 4.199 1.00 93.06 69 LYS A C 1
ATOM 553 O O . LYS A 1 69 ? -5.412 -4.218 3.249 1.00 93.06 69 LYS A O 1
ATOM 558 N N . LEU A 1 70 ? -3.765 -4.800 4.661 1.00 93.44 70 LEU A N 1
ATOM 559 C CA .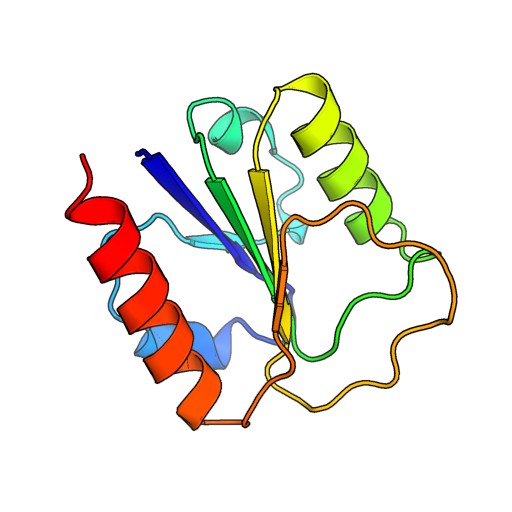 LEU A 1 70 ? -2.750 -3.915 4.088 1.00 93.44 70 LEU A CA 1
ATOM 560 C C . LEU A 1 70 ? -1.737 -4.722 3.272 1.00 93.44 70 LEU A C 1
ATOM 562 O O . LEU A 1 70 ? -1.122 -5.649 3.794 1.00 93.44 70 LEU A O 1
ATOM 566 N N . ILE A 1 71 ? -1.534 -4.331 2.016 1.00 93.00 71 ILE A N 1
ATOM 567 C CA . ILE A 1 71 ? -0.456 -4.825 1.154 1.00 93.00 71 ILE A CA 1
ATOM 568 C C . ILE A 1 71 ? 0.479 -3.653 0.867 1.00 93.00 71 ILE A C 1
ATOM 570 O O . ILE A 1 71 ? 0.046 -2.628 0.344 1.00 93.00 71 ILE A O 1
ATOM 574 N N . GLU A 1 72 ? 1.759 -3.794 1.195 1.00 92.56 72 GLU A N 1
ATOM 575 C CA . GLU A 1 72 ? 2.776 -2.790 0.882 1.00 92.56 72 GLU A CA 1
ATOM 576 C C . GLU A 1 72 ? 3.480 -3.144 -0.422 1.00 92.56 72 GLU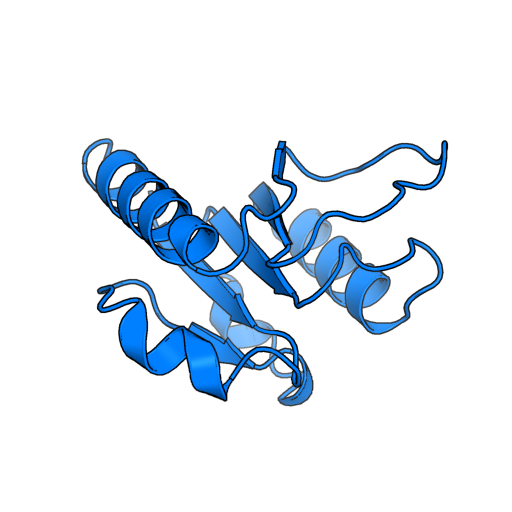 A C 1
ATOM 578 O O . GLU A 1 72 ? 3.957 -4.264 -0.595 1.00 92.56 72 GLU A O 1
ATOM 583 N N . VAL A 1 73 ? 3.588 -2.179 -1.329 1.00 91.69 73 VAL A N 1
ATOM 584 C CA . VAL A 1 73 ? 4.293 -2.341 -2.598 1.00 91.69 73 VAL A CA 1
ATOM 585 C C . VAL A 1 73 ? 5.227 -1.156 -2.805 1.00 91.69 73 VAL A C 1
ATOM 587 O O . VAL A 1 73 ? 4.806 -0.000 -2.762 1.00 91.69 73 VAL A O 1
ATOM 590 N N . ALA A 1 74 ? 6.504 -1.438 -3.038 1.00 91.12 74 ALA A N 1
ATOM 591 C CA . ALA A 1 74 ? 7.474 -0.437 -3.471 1.00 91.12 74 ALA A CA 1
ATOM 592 C C . ALA A 1 74 ? 7.690 -0.510 -4.986 1.00 91.12 74 ALA A C 1
ATOM 594 O O . ALA A 1 74 ? 7.506 -1.570 -5.568 1.00 91.12 74 ALA A O 1
ATOM 595 N N . PHE A 1 75 ? 8.132 0.581 -5.615 1.00 87.44 75 PHE A N 1
ATOM 596 C CA . PHE A 1 75 ? 8.677 0.565 -6.982 1.00 87.44 75 PHE A CA 1
ATOM 597 C C . PHE A 1 75 ? 10.146 0.158 -7.036 1.00 87.44 75 PHE A C 1
ATOM 599 O O . PHE A 1 75 ? 10.580 -0.476 -7.993 1.00 87.44 75 PHE A O 1
ATOM 606 N N . GLU A 1 76 ? 10.903 0.487 -5.999 1.00 88.44 76 GLU A N 1
ATOM 607 C CA . GLU A 1 76 ? 12.321 0.186 -5.895 1.00 88.44 76 GLU A CA 1
ATOM 608 C C . GLU A 1 76 ? 12.571 -0.882 -4.833 1.00 88.44 76 GLU A C 1
ATOM 610 O O . GLU A 1 76 ? 11.880 -0.978 -3.804 1.00 88.44 76 GLU A O 1
ATOM 615 N N . LYS A 1 77 ? 13.640 -1.651 -5.039 1.00 85.00 77 LYS A N 1
ATOM 616 C CA . LYS A 1 77 ? 14.179 -2.513 -3.992 1.00 85.00 77 LYS A CA 1
ATOM 617 C C . LYS A 1 77 ? 14.540 -1.657 -2.774 1.00 85.00 77 LYS A C 1
ATOM 619 O O . LYS A 1 77 ? 15.099 -0.568 -2.885 1.00 85.00 77 LYS A O 1
ATOM 624 N N . SER A 1 78 ? 14.163 -2.137 -1.597 1.00 79.06 78 SER A N 1
ATOM 625 C CA . SER A 1 78 ? 14.310 -1.417 -0.331 1.00 79.06 78 SER A CA 1
ATOM 626 C C . SER A 1 78 ? 14.851 -2.377 0.716 1.00 79.06 78 SER A C 1
ATOM 628 O O . SER A 1 78 ? 14.434 -3.530 0.740 1.00 79.06 78 SER A O 1
ATOM 630 N N . ASN A 1 79 ? 15.727 -1.911 1.601 1.00 75.69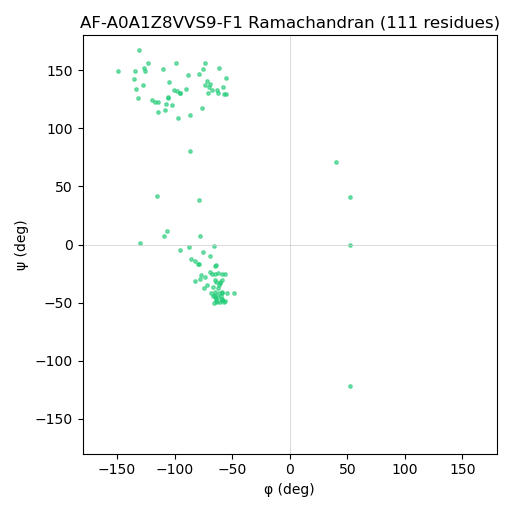 79 ASN A N 1
ATOM 631 C CA . ASN A 1 79 ? 16.097 -2.692 2.777 1.00 75.69 79 ASN A CA 1
ATOM 632 C C . ASN A 1 79 ? 14.944 -2.595 3.782 1.00 75.69 79 ASN A C 1
ATOM 634 O O . ASN A 1 79 ? 14.605 -1.493 4.217 1.00 75.69 79 ASN A O 1
ATOM 638 N N . ILE A 1 80 ? 14.308 -3.720 4.114 1.00 70.69 80 ILE A N 1
ATOM 639 C CA . ILE A 1 80 ? 13.318 -3.747 5.197 1.00 70.69 80 ILE A CA 1
ATOM 640 C C . ILE A 1 80 ? 14.089 -3.664 6.520 1.00 70.69 80 ILE A C 1
ATOM 642 O O . ILE A 1 80 ? 15.117 -4.326 6.675 1.00 70.69 80 ILE A O 1
ATOM 646 N N . SER A 1 81 ? 13.615 -2.860 7.476 1.00 69.19 81 SER A N 1
ATOM 647 C CA . SER A 1 81 ? 14.095 -2.996 8.853 1.00 69.19 81 SER A CA 1
ATOM 648 C C . SER A 1 81 ? 13.755 -4.400 9.370 1.00 69.19 81 SER A C 1
ATOM 650 O O . SER A 1 81 ? 12.765 -4.999 8.961 1.00 69.19 81 SER A O 1
ATOM 652 N N . GLN A 1 82 ? 14.543 -4.931 10.305 1.00 67.56 82 GLN A N 1
ATOM 653 C CA . GLN A 1 82 ? 14.232 -6.213 10.960 1.00 67.56 82 GLN A CA 1
ATOM 654 C C . GLN A 1 82 ? 12.955 -6.153 11.828 1.00 67.56 82 GLN A C 1
ATOM 656 O O . GLN A 1 82 ? 12.555 -7.142 12.435 1.00 67.56 82 GLN A O 1
ATOM 661 N N . GLU A 1 83 ? 12.309 -4.989 11.909 1.00 74.25 83 GLU A N 1
ATOM 662 C CA . GLU A 1 83 ? 11.088 -4.785 12.672 1.00 74.25 83 GLU A CA 1
ATOM 663 C C . GLU A 1 83 ? 9.916 -5.527 12.015 1.00 74.25 83 GLU A C 1
ATOM 665 O O . GLU A 1 83 ? 9.717 -5.491 10.796 1.00 74.25 83 GLU A O 1
ATOM 670 N N . LYS A 1 84 ? 9.092 -6.168 12.848 1.00 72.31 84 LYS A N 1
ATOM 671 C CA . LYS A 1 84 ? 7.930 -6.939 12.402 1.00 72.31 84 LYS A CA 1
ATOM 672 C C . LYS A 1 84 ? 6.990 -6.082 11.543 1.00 72.31 84 LYS A C 1
ATOM 674 O O . LYS A 1 84 ? 6.582 -4.986 11.935 1.00 72.31 84 LYS A O 1
ATOM 679 N N . SER A 1 85 ? 6.621 -6.609 10.377 1.00 77.00 85 SER A N 1
ATOM 680 C CA . SER A 1 85 ? 5.570 -6.032 9.540 1.00 77.00 85 SER A CA 1
ATOM 681 C C . SER A 1 85 ? 4.185 -6.400 10.062 1.00 77.00 85 SER A C 1
ATOM 683 O O . SER A 1 85 ? 3.981 -7.493 10.584 1.00 77.00 85 SER A O 1
ATOM 685 N N . PHE A 1 86 ? 3.231 -5.490 9.884 1.00 80.31 86 PHE A N 1
ATOM 686 C CA . PHE A 1 86 ? 1.810 -5.730 10.156 1.00 80.31 86 PHE A CA 1
ATOM 687 C C . PHE A 1 86 ? 0.975 -5.821 8.873 1.00 80.31 86 PHE A C 1
ATOM 689 O O . PHE A 1 86 ? -0.251 -5.839 8.938 1.00 80.31 86 PHE A O 1
ATOM 696 N N . SER A 1 87 ? 1.641 -5.827 7.724 1.00 87.12 87 SER A N 1
ATOM 697 C CA . SER A 1 87 ? 1.025 -5.972 6.410 1.00 87.12 87 SER A CA 1
ATOM 698 C C . SER A 1 87 ? 0.915 -7.452 6.059 1.00 87.12 87 SER A C 1
ATOM 700 O O . SER A 1 87 ? 1.809 -8.228 6.395 1.00 87.12 87 SER A O 1
ATOM 702 N N . GLU A 1 88 ? -0.142 -7.824 5.342 1.00 90.19 88 GLU A N 1
ATOM 703 C CA . GLU A 1 88 ? -0.354 -9.190 4.841 1.00 90.19 88 GLU A CA 1
ATOM 704 C C . GLU A 1 88 ? 0.768 -9.611 3.890 1.00 90.19 88 GLU A C 1
ATOM 706 O O . GLU A 1 88 ? 1.184 -10.765 3.850 1.00 90.19 88 GLU A O 1
ATOM 711 N N . ALA A 1 89 ? 1.270 -8.646 3.118 1.00 89.75 89 ALA A N 1
ATOM 712 C CA . ALA A 1 89 ? 2.377 -8.840 2.205 1.00 89.75 89 ALA A CA 1
ATOM 713 C C . ALA A 1 89 ? 3.197 -7.556 2.057 1.00 89.75 89 ALA A C 1
ATOM 715 O O . ALA A 1 89 ? 2.670 -6.441 2.126 1.00 89.75 89 ALA A O 1
ATOM 716 N N . ILE A 1 90 ? 4.493 -7.744 1.812 1.00 89.81 90 ILE A N 1
ATOM 717 C CA . ILE A 1 90 ? 5.415 -6.706 1.356 1.00 89.81 90 ILE A CA 1
ATOM 718 C C . ILE A 1 90 ? 5.970 -7.157 0.013 1.00 89.81 90 ILE A C 1
ATOM 720 O O . ILE A 1 90 ? 6.559 -8.230 -0.093 1.00 89.81 90 ILE A O 1
ATOM 724 N N . ILE A 1 91 ? 5.806 -6.319 -1.002 1.00 89.44 91 ILE A N 1
ATOM 725 C CA . ILE A 1 91 ? 6.311 -6.558 -2.347 1.00 89.44 91 ILE A CA 1
ATOM 726 C C . ILE A 1 91 ? 7.375 -5.509 -2.638 1.00 89.44 91 ILE A C 1
ATOM 728 O O . ILE A 1 91 ? 7.099 -4.311 -2.730 1.00 89.44 91 ILE A O 1
ATOM 732 N N . HIS A 1 92 ? 8.612 -5.970 -2.782 1.00 85.44 92 HIS A N 1
ATOM 733 C CA . HIS A 1 92 ? 9.678 -5.123 -3.291 1.00 85.44 92 HIS A CA 1
ATOM 734 C C . HIS A 1 92 ? 9.489 -4.879 -4.776 1.00 85.44 92 HIS A C 1
ATOM 736 O O . HIS A 1 92 ? 9.104 -5.776 -5.525 1.00 85.44 92 HIS A O 1
ATOM 742 N N . GLY A 1 93 ? 9.765 -3.649 -5.181 1.00 79.12 93 GLY A N 1
ATOM 743 C CA . GLY A 1 93 ? 9.560 -3.257 -6.555 1.00 79.12 93 GLY A CA 1
ATOM 744 C C . GLY A 1 93 ? 10.609 -3.794 -7.503 1.00 79.12 93 GLY A C 1
ATOM 745 O O . GLY A 1 93 ? 11.773 -3.980 -7.145 1.00 79.12 93 GLY A O 1
ATOM 746 N N . PHE A 1 94 ? 10.154 -3.978 -8.735 1.00 81.88 94 PHE A N 1
ATOM 747 C CA . PHE A 1 94 ? 10.937 -4.333 -9.913 1.00 81.88 94 PHE A CA 1
ATOM 748 C C . PHE A 1 94 ? 10.879 -3.180 -10.923 1.00 81.88 94 PHE A C 1
ATOM 750 O O . PHE A 1 94 ? 10.630 -3.388 -12.113 1.00 81.88 94 PHE A O 1
ATOM 757 N N . GLU A 1 95 ? 10.993 -1.948 -10.422 1.00 78.69 95 GLU A N 1
ATOM 758 C CA . GLU A 1 95 ? 10.929 -0.712 -11.200 1.00 78.69 95 GLU A CA 1
ATOM 759 C C . GLU A 1 95 ? 9.663 -0.664 -12.071 1.00 78.69 95 GLU A C 1
ATOM 761 O O . GLU A 1 95 ? 8.544 -0.798 -11.563 1.00 78.69 95 GLU A O 1
ATOM 766 N N . SER A 1 96 ? 9.824 -0.527 -13.390 1.00 75.25 96 SER A N 1
ATOM 767 C CA . SER A 1 96 ? 8.740 -0.457 -14.373 1.00 75.25 96 SER A CA 1
ATOM 768 C C . SER A 1 96 ? 7.817 -1.686 -14.374 1.00 75.25 96 SER A C 1
ATOM 770 O O . SER A 1 96 ? 6.638 -1.569 -14.721 1.00 75.25 96 SER A O 1
ATOM 772 N N . ASN A 1 97 ? 8.297 -2.856 -13.937 1.00 85.31 97 ASN A N 1
ATOM 773 C CA . ASN A 1 97 ? 7.485 -4.072 -13.867 1.00 85.31 97 ASN A CA 1
ATOM 774 C C . ASN A 1 97 ? 6.569 -4.117 -12.636 1.00 85.31 97 ASN A C 1
ATOM 776 O O . ASN A 1 97 ? 5.585 -4.860 -12.645 1.00 85.31 97 ASN A O 1
ATOM 780 N N . THR A 1 98 ? 6.814 -3.284 -11.621 1.00 88.56 98 THR A N 1
ATOM 781 C CA . THR A 1 98 ? 5.979 -3.195 -10.409 1.00 88.56 98 THR A CA 1
ATOM 782 C C . THR A 1 98 ? 4.511 -2.936 -10.757 1.00 88.56 98 THR A C 1
ATOM 784 O O . THR A 1 98 ? 3.613 -3.590 -10.231 1.00 88.56 98 THR A O 1
ATOM 787 N N . LEU A 1 99 ? 4.248 -2.049 -11.722 1.00 87.81 99 LEU A N 1
ATOM 788 C CA . LEU A 1 99 ? 2.887 -1.735 -12.167 1.00 87.81 99 LEU A CA 1
ATOM 789 C C . LEU A 1 99 ? 2.161 -2.938 -12.776 1.00 87.81 99 LEU A C 1
ATOM 791 O O . LEU A 1 99 ? 0.964 -3.106 -12.548 1.00 87.81 99 LEU A O 1
ATOM 795 N N . LYS A 1 100 ? 2.868 -3.794 -13.526 1.00 88.19 100 LYS A N 1
ATOM 796 C CA . LYS A 1 100 ? 2.282 -5.015 -14.106 1.00 88.19 100 LYS A CA 1
ATOM 797 C C . LYS A 1 100 ? 1.863 -5.987 -13.006 1.00 88.19 100 LYS A C 1
ATOM 799 O O . LYS A 1 100 ? 0.780 -6.563 -13.084 1.00 88.19 100 LYS A O 1
ATOM 804 N N . VAL A 1 101 ? 2.696 -6.125 -11.973 1.00 88.12 101 VAL A N 1
ATOM 805 C CA . VAL A 1 101 ? 2.406 -6.961 -10.802 1.00 88.12 101 VAL A CA 1
ATOM 806 C C . VAL A 1 101 ? 1.179 -6.433 -10.063 1.00 88.12 101 VAL A C 1
ATOM 808 O O . VAL A 1 101 ? 0.238 -7.188 -9.843 1.00 88.12 101 VAL A O 1
ATOM 811 N N . ILE A 1 102 ? 1.130 -5.131 -9.764 1.00 89.06 102 ILE A N 1
ATOM 812 C CA . ILE A 1 102 ? -0.020 -4.509 -9.087 1.00 89.06 102 ILE A CA 1
ATOM 813 C C . ILE A 1 102 ? -1.295 -4.684 -9.907 1.00 89.06 102 ILE A C 1
ATOM 815 O O . ILE A 1 102 ? -2.331 -5.055 -9.361 1.00 89.06 102 ILE A O 1
ATOM 819 N N . LYS A 1 103 ? -1.227 -4.466 -11.225 1.00 89.00 103 LYS A N 1
ATOM 820 C CA . LYS A 1 103 ? -2.376 -4.655 -12.115 1.00 89.00 103 LYS A CA 1
ATOM 821 C C . LYS A 1 103 ? -2.898 -6.090 -12.063 1.00 89.00 103 LYS A C 1
ATOM 823 O O . LYS A 1 103 ? -4.109 -6.289 -12.017 1.00 89.00 103 LYS A O 1
ATOM 828 N N . LYS A 1 104 ? -1.997 -7.076 -12.045 1.00 88.81 104 LYS A N 1
ATOM 829 C CA . LYS A 1 104 ? -2.361 -8.489 -11.909 1.00 88.81 104 LYS A CA 1
ATOM 830 C C . LYS A 1 104 ? -3.000 -8.774 -10.546 1.00 88.81 104 LYS A C 1
ATOM 832 O O . LYS A 1 104 ? -4.061 -9.378 -10.515 1.00 88.81 104 LYS A O 1
ATOM 837 N N . ILE A 1 105 ? -2.422 -8.262 -9.456 1.00 87.69 105 ILE A N 1
ATOM 838 C CA . ILE A 1 105 ? -2.972 -8.405 -8.097 1.00 87.69 105 ILE A CA 1
ATOM 839 C C . ILE A 1 105 ? -4.391 -7.843 -8.016 1.00 87.69 105 ILE A C 1
ATOM 841 O O . ILE A 1 105 ?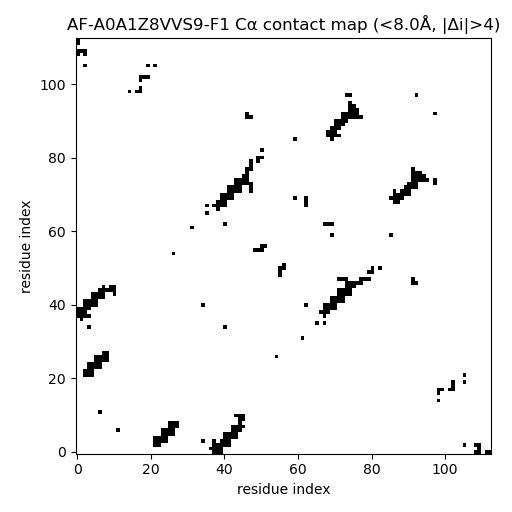 -5.285 -8.529 -7.533 1.00 87.69 105 ILE A O 1
ATOM 845 N N . ILE A 1 106 ? -4.611 -6.616 -8.502 1.00 88.81 106 ILE A N 1
ATOM 846 C CA . ILE A 1 106 ? -5.939 -5.990 -8.468 1.00 88.81 106 ILE A CA 1
ATOM 847 C C . ILE A 1 106 ? -6.934 -6.830 -9.265 1.00 88.81 106 ILE A C 1
ATOM 849 O O . ILE A 1 106 ? -7.988 -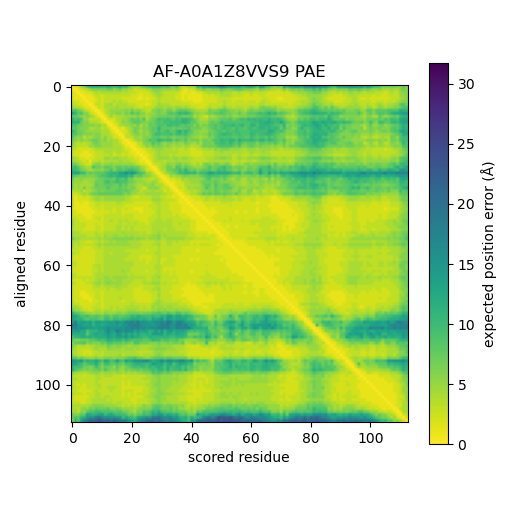7.172 -8.740 1.00 88.81 106 ILE A O 1
ATOM 853 N N . ARG A 1 107 ? -6.578 -7.208 -10.498 1.00 87.06 107 ARG A N 1
ATOM 854 C CA . ARG A 1 107 ? -7.451 -8.006 -11.361 1.00 87.06 107 ARG A CA 1
ATOM 855 C C . ARG A 1 107 ? -7.820 -9.338 -10.711 1.00 87.06 107 ARG A C 1
ATOM 857 O O . ARG A 1 107 ? -8.988 -9.698 -10.696 1.00 87.06 107 ARG A O 1
ATOM 864 N N . ASP A 1 108 ? -6.841 -10.056 -10.173 1.00 85.50 108 ASP A N 1
ATOM 865 C CA . ASP A 1 108 ? -7.071 -11.383 -9.609 1.00 85.50 108 ASP A CA 1
ATOM 866 C C . ASP A 1 108 ? -7.919 -11.279 -8.324 1.00 85.50 108 ASP A C 1
ATOM 868 O O . ASP A 1 108 ? -8.891 -12.012 -8.172 1.00 85.50 108 ASP A O 1
ATOM 872 N N . LEU A 1 109 ? -7.655 -10.302 -7.447 1.00 81.12 109 LEU A N 1
ATOM 873 C CA . LEU A 1 109 ? -8.464 -10.054 -6.241 1.00 81.12 109 LEU A CA 1
ATOM 874 C C . LEU A 1 109 ? -9.894 -9.550 -6.541 1.00 81.12 109 LEU A C 1
ATOM 876 O O . LEU A 1 109 ? -10.796 -9.722 -5.716 1.00 81.12 109 LEU A O 1
ATOM 880 N N . GLU A 1 110 ? -10.117 -8.916 -7.694 1.00 78.19 110 GLU A N 1
ATOM 881 C CA . GLU A 1 110 ? -11.452 -8.534 -8.170 1.00 78.19 110 GLU A CA 1
ATOM 882 C C . GLU A 1 110 ? -12.237 -9.709 -8.762 1.00 78.19 110 GLU A C 1
ATOM 884 O O . GLU A 1 110 ? -13.462 -9.693 -8.674 1.00 78.19 110 GLU A O 1
ATOM 889 N N . ILE A 1 111 ? -11.560 -10.709 -9.342 1.00 65.69 111 ILE A N 1
ATOM 890 C CA . ILE A 1 111 ? -12.190 -11.907 -9.923 1.00 65.69 111 ILE A CA 1
ATOM 891 C C . ILE A 1 111 ? -12.741 -12.833 -8.832 1.00 65.69 111 ILE A C 1
ATOM 893 O O . ILE A 1 111 ? -13.813 -13.400 -9.012 1.00 65.69 111 ILE A O 1
ATOM 897 N N . TYR A 1 112 ? -12.077 -12.936 -7.677 1.00 57.84 112 TYR A N 1
ATOM 898 C CA . TYR A 1 112 ? -12.588 -13.672 -6.507 1.00 57.84 112 TYR A CA 1
ATOM 899 C C . TYR A 1 112 ? -13.645 -12.868 -5.713 1.00 57.84 112 TYR A C 1
ATOM 901 O O . TYR A 1 112 ? -13.621 -12.835 -4.479 1.00 57.84 112 TYR A O 1
ATOM 909 N N . LYS A 1 113 ? -14.516 -12.127 -6.410 1.00 54.28 113 LYS A N 1
ATOM 910 C CA . LYS A 1 113 ? -15.649 -11.402 -5.817 1.00 54.28 113 LYS A CA 1
ATOM 911 C C . LYS A 1 113 ? -16.807 -12.323 -5.481 1.00 54.28 113 LYS A C 1
ATOM 913 O O . LYS A 1 113 ? -17.091 -13.230 -6.287 1.00 54.28 113 LYS A O 1
#